Protein AF-A0A1B7K071-F1 (afdb_monomer_lite)

Secondary structure (DSSP, 8-state):
---------PPPPPPHHHHHHHHHHHHHHHHHHHHHHHHHHHHHHTT-TTHHHHHHHHHHHHHHHHHHHHHHHHHTTTPPPPTTS--TTHHHHHHH-GGG-----------

InterPro domains:
  IPR018876 Bacteriophage P22, antirepressor protein, C-terminal [PF10548] (17-96)

Sequence (111 aa):
MPKENKPVIGGAFLIDEELLNLCYVWNDSTVMIRNMLDIEPLLQVAEHKLAGSFYEKPRDAMRKTNALRRTIERATQHIQIKRNEMSAWNILHRIRIPALVITTQPKDGLD

Structure (mmCIF, N/CA/C/O backbone):
data_AF-A0A1B7K071-F1
#
_entry.id   AF-A0A1B7K071-F1
#
loop_
_atom_site.group_PDB
_atom_site.id
_atom_site.type_symbol
_atom_site.label_atom_id
_atom_site.label_alt_id
_atom_site.label_comp_id
_atom_site.label_asym_id
_atom_site.label_entity_id
_atom_site.label_seq_id
_atom_site.pdbx_PDB_ins_code
_atom_site.Cartn_x
_atom_site.Cartn_y
_atom_site.Cartn_z
_atom_site.occupancy
_atom_site.B_iso_or_equiv
_atom_site.auth_seq_id
_atom_site.auth_comp_id
_atom_site.auth_asym_id
_atom_site.auth_atom_id
_atom_site.pdbx_PDB_model_num
ATOM 1 N N . MET A 1 1 ? 24.523 30.230 -38.880 1.00 43.22 1 MET A N 1
ATOM 2 C CA . MET A 1 1 ? 25.089 29.832 -37.571 1.00 43.22 1 MET A CA 1
ATOM 3 C C . MET A 1 1 ? 24.562 28.446 -37.222 1.00 43.22 1 MET A C 1
ATOM 5 O O . MET A 1 1 ? 23.354 28.264 -37.352 1.00 43.22 1 MET A O 1
ATOM 9 N N . PRO A 1 2 ? 25.403 27.470 -36.838 1.00 49.47 2 PRO A N 1
ATOM 10 C CA . PRO A 1 2 ? 24.913 26.185 -36.358 1.00 49.47 2 PRO A CA 1
ATOM 11 C C . PRO A 1 2 ? 24.329 26.363 -34.953 1.00 49.47 2 PRO A C 1
ATOM 13 O O . PRO A 1 2 ? 24.923 27.033 -34.110 1.00 49.47 2 PRO A O 1
ATOM 16 N N . LYS A 1 3 ? 23.135 25.812 -34.722 1.00 52.19 3 LYS A N 1
ATOM 17 C CA . LYS A 1 3 ? 22.493 25.806 -33.405 1.00 52.19 3 LYS A CA 1
ATOM 18 C C . LYS A 1 3 ? 23.269 24.845 -32.507 1.00 52.19 3 LYS A C 1
ATOM 20 O O . LYS A 1 3 ? 23.337 23.654 -32.789 1.00 52.19 3 LYS A O 1
ATOM 25 N N . GLU A 1 4 ? 23.873 25.384 -31.458 1.00 50.72 4 GLU A N 1
ATOM 26 C CA . GLU A 1 4 ? 24.523 24.616 -30.405 1.00 50.72 4 GLU A CA 1
ATOM 27 C C . GLU A 1 4 ? 23.458 23.796 -29.661 1.00 50.72 4 GLU A C 1
ATOM 29 O O . GLU A 1 4 ? 22.633 24.337 -28.920 1.00 50.72 4 GLU A O 1
ATOM 34 N N . ASN A 1 5 ? 23.433 22.483 -29.899 1.00 57.84 5 ASN A N 1
ATOM 35 C CA . ASN A 1 5 ? 22.627 21.555 -29.116 1.00 57.84 5 ASN A CA 1
ATOM 36 C C . ASN A 1 5 ? 23.269 21.424 -27.733 1.00 57.84 5 ASN A C 1
ATOM 38 O O . ASN A 1 5 ? 24.153 20.595 -27.524 1.00 57.84 5 ASN A O 1
ATOM 42 N N . LYS A 1 6 ? 22.821 22.247 -26.781 1.00 52.56 6 LYS A N 1
ATOM 43 C CA . LYS A 1 6 ? 23.104 22.003 -25.366 1.00 52.56 6 LYS A CA 1
ATOM 44 C C . LYS A 1 6 ? 22.578 20.611 -25.000 1.00 52.56 6 LYS A C 1
ATOM 46 O O . LYS A 1 6 ? 21.432 20.309 -25.347 1.00 52.56 6 LYS A O 1
ATOM 51 N N . PRO A 1 7 ? 23.363 19.770 -24.306 1.00 50.84 7 PRO A N 1
ATOM 52 C CA . PRO A 1 7 ? 22.842 18.519 -23.793 1.00 50.84 7 PRO A CA 1
ATOM 53 C C . PRO A 1 7 ? 21.697 18.869 -22.847 1.00 50.84 7 PRO A C 1
ATOM 55 O O . PRO A 1 7 ? 21.869 19.622 -21.886 1.00 50.84 7 PRO A O 1
ATOM 58 N N . VAL A 1 8 ? 20.505 18.367 -23.163 1.00 57.91 8 VAL A N 1
ATOM 59 C CA . VAL A 1 8 ? 19.394 18.355 -22.218 1.00 57.91 8 VAL A CA 1
ATOM 60 C C . VAL A 1 8 ? 19.924 17.597 -21.011 1.00 57.91 8 VAL A C 1
ATOM 62 O O . VAL A 1 8 ? 20.230 16.411 -21.123 1.00 57.91 8 VAL A O 1
ATOM 65 N N . ILE A 1 9 ? 20.117 18.294 -19.891 1.00 51.78 9 ILE A N 1
ATOM 66 C CA . ILE A 1 9 ? 20.449 17.666 -18.615 1.00 51.78 9 ILE A CA 1
ATOM 67 C C . ILE A 1 9 ? 19.224 16.820 -18.274 1.00 51.78 9 ILE A C 1
ATOM 69 O O . ILE A 1 9 ? 18.224 17.326 -17.766 1.00 51.78 9 ILE A O 1
ATOM 73 N N . GLY A 1 10 ? 19.251 15.557 -18.701 1.00 50.59 10 GLY A N 1
ATOM 74 C CA . GLY A 1 10 ? 18.195 14.598 -18.440 1.00 50.59 10 GLY A CA 1
ATOM 75 C C . GLY A 1 10 ? 18.033 14.492 -16.934 1.00 50.59 10 GLY A C 1
ATOM 76 O O . GLY A 1 10 ? 19.013 14.262 -16.226 1.00 50.59 10 GLY A O 1
ATOM 77 N N . GLY A 1 11 ? 16.815 14.717 -16.439 1.00 58.53 11 GLY A N 1
ATOM 78 C CA . GLY A 1 11 ? 16.509 14.464 -15.036 1.00 58.53 11 GLY A CA 1
ATOM 79 C C . GLY A 1 11 ? 16.937 13.042 -14.679 1.00 58.53 11 GLY A C 1
ATOM 80 O O . GLY A 1 11 ? 16.761 12.132 -15.490 1.00 58.53 11 GLY A O 1
ATOM 81 N N . ALA A 1 12 ? 17.541 12.865 -13.504 1.00 69.00 12 ALA A N 1
ATOM 82 C CA . ALA A 1 12 ? 17.982 11.554 -13.049 1.00 69.00 12 ALA A CA 1
ATOM 83 C C . ALA A 1 12 ? 16.800 10.571 -13.100 1.00 69.00 12 ALA A C 1
ATOM 85 O O . ALA A 1 12 ? 15.772 10.782 -12.452 1.00 69.00 12 ALA A O 1
ATOM 86 N N . PHE A 1 13 ? 16.929 9.529 -13.918 1.00 79.06 13 PHE A N 1
ATOM 87 C CA . PHE A 1 13 ? 15.992 8.415 -13.936 1.00 79.06 13 PHE A CA 1
ATOM 88 C C . PHE A 1 13 ? 16.366 7.465 -12.799 1.00 79.06 13 PHE A C 1
ATOM 90 O O . PHE A 1 13 ? 17.550 7.205 -12.590 1.00 79.06 13 PHE A O 1
ATOM 97 N N . LEU A 1 14 ? 15.364 6.966 -12.071 1.00 87.06 14 LEU A N 1
ATOM 98 C CA . LEU A 1 14 ? 15.580 5.929 -11.063 1.00 87.06 14 LEU A CA 1
ATOM 99 C C . LEU A 1 14 ? 16.139 4.675 -11.735 1.00 87.06 14 LEU A C 1
ATOM 101 O O . LEU A 1 14 ? 15.654 4.282 -12.800 1.00 87.06 14 LEU A O 1
ATOM 105 N N . ILE A 1 15 ? 17.123 4.042 -11.104 1.00 91.12 15 ILE A N 1
ATOM 106 C CA . ILE A 1 15 ? 17.645 2.758 -11.576 1.00 91.12 15 ILE A CA 1
ATOM 107 C C . ILE A 1 15 ? 16.682 1.621 -11.217 1.00 91.12 15 ILE A C 1
ATOM 109 O O . ILE A 1 15 ? 15.852 1.737 -10.314 1.00 91.12 15 ILE A O 1
ATOM 113 N N . ASP A 1 16 ? 16.810 0.489 -11.909 1.00 90.69 16 ASP A N 1
ATOM 114 C CA . ASP A 1 16 ? 15.924 -0.667 -11.736 1.00 90.69 16 ASP A CA 1
ATOM 115 C C . ASP A 1 16 ? 15.846 -1.149 -10.274 1.00 90.69 16 ASP A C 1
ATOM 117 O O . ASP A 1 16 ? 14.769 -1.506 -9.803 1.00 90.69 16 ASP A O 1
ATOM 121 N N . GLU A 1 17 ? 16.943 -1.100 -9.515 1.00 91.12 17 GLU A N 1
ATOM 122 C CA . GLU A 1 17 ? 16.945 -1.460 -8.090 1.00 91.12 17 GLU A CA 1
ATOM 123 C C . GLU A 1 17 ? 16.086 -0.512 -7.235 1.00 91.12 17 GLU A C 1
ATOM 125 O O . GLU A 1 17 ? 15.306 -0.955 -6.389 1.00 91.12 17 GLU A O 1
ATOM 130 N N . GLU A 1 18 ? 16.155 0.795 -7.487 1.00 94.19 18 GLU A N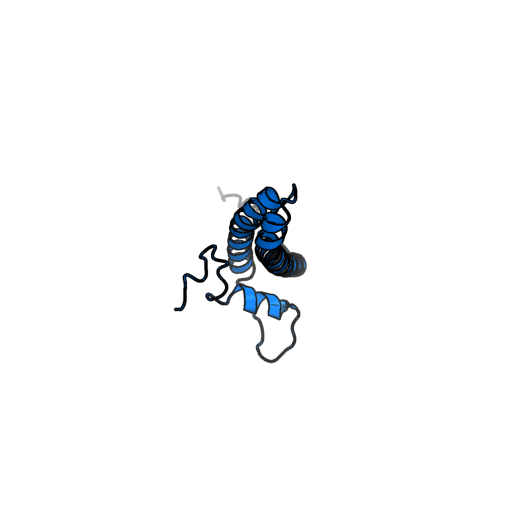 1
ATOM 131 C CA . GLU A 1 18 ? 15.328 1.791 -6.797 1.00 94.19 18 GLU A CA 1
ATOM 132 C C . GLU A 1 18 ? 13.846 1.611 -7.151 1.00 94.19 18 GLU A C 1
ATOM 134 O O . GLU A 1 18 ? 12.972 1.695 -6.285 1.00 94.19 18 GLU A O 1
ATOM 139 N N . LEU A 1 19 ? 13.552 1.294 -8.415 1.00 93.75 19 LEU A N 1
ATOM 140 C CA . LEU A 1 19 ? 12.202 0.969 -8.873 1.00 93.75 19 LEU A CA 1
ATOM 141 C C . LEU A 1 19 ? 11.666 -0.313 -8.220 1.00 93.75 19 LEU A C 1
ATOM 143 O O . LEU A 1 19 ? 10.488 -0.369 -7.853 1.00 93.75 19 LEU A O 1
ATOM 147 N N . LEU A 1 20 ? 12.513 -1.327 -8.037 1.00 93.44 20 LEU A N 1
ATOM 148 C CA . LEU A 1 20 ? 12.151 -2.560 -7.344 1.00 93.44 20 LEU A CA 1
ATOM 149 C C . LEU A 1 20 ? 11.846 -2.291 -5.864 1.00 93.44 20 LEU A C 1
ATOM 151 O O . LEU A 1 20 ? 10.830 -2.763 -5.352 1.00 93.44 20 LEU A O 1
ATOM 155 N N . ASN A 1 21 ? 12.654 -1.462 -5.200 1.00 95.69 21 ASN A N 1
ATOM 156 C CA . ASN A 1 21 ? 12.399 -1.032 -3.825 1.00 95.69 21 ASN A CA 1
ATOM 157 C C . ASN A 1 21 ? 11.062 -0.294 -3.693 1.00 95.69 21 ASN A C 1
ATOM 159 O O . ASN A 1 21 ? 10.296 -0.568 -2.769 1.00 95.69 21 ASN A O 1
ATOM 163 N N . LEU A 1 22 ? 10.711 0.572 -4.649 1.00 95.75 22 LEU A N 1
ATOM 164 C CA . LEU A 1 22 ? 9.389 1.204 -4.672 1.00 95.75 22 LEU A CA 1
ATOM 165 C C . LEU A 1 22 ? 8.252 0.184 -4.818 1.00 95.75 22 LEU A C 1
ATOM 167 O O . LEU A 1 22 ? 7.192 0.368 -4.215 1.00 95.75 22 LEU A O 1
ATOM 171 N N . CYS A 1 23 ? 8.459 -0.903 -5.567 1.00 94.88 23 CYS A N 1
ATOM 172 C CA . CYS A 1 23 ? 7.477 -1.982 -5.648 1.00 94.88 23 CYS A CA 1
ATOM 173 C C . CYS A 1 23 ? 7.263 -2.657 -4.288 1.00 94.88 23 CYS A C 1
ATOM 175 O O . CYS A 1 23 ? 6.113 -2.875 -3.901 1.00 94.88 23 CYS A O 1
ATOM 177 N N . TYR A 1 24 ? 8.342 -2.945 -3.551 1.00 95.69 24 TYR A N 1
ATOM 178 C CA . TYR A 1 24 ? 8.256 -3.492 -2.192 1.00 95.69 24 TYR A CA 1
ATOM 179 C C . TYR A 1 24 ? 7.529 -2.538 -1.244 1.00 95.69 24 TYR A C 1
ATOM 181 O O . TYR A 1 24 ? 6.547 -2.936 -0.620 1.00 95.69 24 TYR A O 1
ATOM 189 N N . VAL A 1 25 ? 7.894 -1.252 -1.242 1.00 96.50 25 VAL A N 1
ATOM 190 C CA . VAL A 1 25 ? 7.219 -0.223 -0.432 1.00 96.50 25 VAL A CA 1
ATOM 191 C C . VAL A 1 25 ? 5.724 -0.149 -0.749 1.00 96.50 25 VAL A C 1
ATOM 193 O O . VAL A 1 25 ? 4.901 -0.028 0.161 1.00 96.50 25 VAL A O 1
ATOM 196 N N . TRP A 1 26 ? 5.340 -0.241 -2.024 1.00 95.56 26 TRP A N 1
ATOM 197 C CA . TRP A 1 26 ? 3.932 -0.267 -2.414 1.00 95.56 26 TRP A CA 1
ATOM 198 C C . TRP A 1 26 ? 3.191 -1.486 -1.842 1.00 95.56 26 TRP A C 1
ATOM 200 O O . TRP A 1 26 ? 2.079 -1.345 -1.318 1.00 95.56 26 TRP A O 1
ATOM 210 N N . ASN A 1 27 ? 3.796 -2.674 -1.916 1.00 93.81 27 ASN A N 1
ATOM 211 C CA . ASN A 1 27 ? 3.203 -3.902 -1.389 1.00 93.81 27 ASN A CA 1
ATOM 212 C C . ASN A 1 27 ? 3.044 -3.833 0.129 1.00 93.81 27 ASN A C 1
ATOM 214 O O . ASN A 1 27 ? 1.957 -4.104 0.637 1.00 93.81 27 ASN A O 1
ATOM 218 N N . ASP A 1 28 ? 4.085 -3.407 0.836 1.00 95.50 28 ASP A N 1
ATOM 219 C CA . ASP A 1 28 ? 4.074 -3.339 2.295 1.00 95.50 28 ASP A CA 1
ATOM 220 C C . ASP A 1 28 ? 3.072 -2.294 2.777 1.00 95.50 28 ASP A C 1
ATOM 222 O O . ASP A 1 28 ? 2.284 -2.560 3.683 1.00 95.50 28 ASP A O 1
ATOM 226 N N . SER A 1 29 ? 2.997 -1.145 2.096 1.00 95.56 29 SER A N 1
ATOM 227 C CA . SER A 1 29 ? 1.964 -0.137 2.356 1.00 95.56 29 SER A CA 1
ATOM 228 C C . SER A 1 29 ? 0.562 -0.720 2.202 1.00 95.56 29 SER A C 1
ATOM 230 O O . SER A 1 29 ? -0.294 -0.500 3.053 1.00 95.56 29 SER A O 1
ATOM 232 N N . THR A 1 30 ? 0.326 -1.500 1.143 1.00 93.69 30 THR A N 1
ATOM 233 C CA . THR A 1 30 ? -0.970 -2.147 0.894 1.00 93.69 30 THR A CA 1
ATOM 234 C C . THR A 1 30 ? -1.341 -3.125 2.011 1.00 93.69 30 THR A C 1
ATOM 236 O O . THR A 1 30 ? -2.500 -3.169 2.424 1.00 93.69 30 THR A O 1
ATOM 239 N N . VAL A 1 31 ? -0.376 -3.897 2.516 1.00 94.25 31 VAL A N 1
ATOM 240 C CA . VAL A 1 31 ? -0.586 -4.822 3.641 1.00 94.25 31 VAL A CA 1
ATOM 241 C C . VAL A 1 31 ? -0.863 -4.057 4.934 1.00 94.25 31 VAL A C 1
ATOM 243 O O . VAL A 1 31 ? -1.854 -4.340 5.601 1.00 94.25 31 VAL A O 1
ATOM 246 N N . MET A 1 32 ? -0.048 -3.051 5.262 1.00 96.62 32 MET A N 1
ATOM 247 C CA . MET A 1 32 ? -0.230 -2.240 6.471 1.00 96.62 32 MET A CA 1
ATOM 248 C C . MET A 1 32 ? -1.588 -1.539 6.486 1.00 96.62 32 MET A C 1
ATOM 250 O O . MET A 1 32 ? -2.278 -1.573 7.497 1.00 96.62 32 MET A O 1
ATOM 254 N N . ILE A 1 33 ? -2.001 -0.960 5.357 1.00 96.50 33 ILE A N 1
ATOM 255 C CA . ILE A 1 33 ? -3.320 -0.338 5.202 1.00 96.50 33 ILE A CA 1
ATOM 256 C C . ILE A 1 33 ? -4.435 -1.324 5.547 1.00 96.50 33 ILE A C 1
ATOM 258 O O . ILE A 1 33 ? -5.332 -0.972 6.307 1.00 96.50 33 ILE A O 1
ATOM 262 N N . ARG A 1 34 ? -4.386 -2.547 5.002 1.00 94.25 34 ARG A N 1
ATOM 263 C CA . ARG A 1 34 ? -5.407 -3.571 5.267 1.00 94.25 34 ARG A CA 1
ATOM 264 C C . ARG A 1 34 ? -5.436 -3.948 6.740 1.00 94.25 34 ARG A C 1
ATOM 266 O O . ARG A 1 34 ? -6.489 -3.861 7.348 1.00 94.25 34 ARG A O 1
ATOM 273 N N . ASN A 1 35 ? -4.273 -4.214 7.332 1.00 96.31 35 ASN A N 1
ATOM 274 C CA . ASN A 1 35 ? -4.174 -4.519 8.758 1.00 96.31 35 ASN A CA 1
ATOM 275 C C . ASN A 1 35 ? -4.747 -3.388 9.631 1.00 96.31 35 ASN A C 1
ATOM 277 O O . ASN A 1 35 ? -5.399 -3.655 10.635 1.00 96.31 35 ASN A O 1
ATOM 281 N N . MET A 1 36 ? -4.516 -2.124 9.254 1.00 96.56 36 MET A N 1
ATOM 282 C CA . MET A 1 36 ? -5.073 -0.970 9.966 1.00 96.56 36 MET A CA 1
ATOM 283 C C . MET A 1 36 ? -6.597 -0.881 9.835 1.00 96.56 36 MET A C 1
ATOM 285 O O . MET A 1 36 ? -7.258 -0.549 10.813 1.00 96.56 36 MET A O 1
ATOM 289 N N . LEU A 1 37 ? -7.151 -1.175 8.655 1.00 95.25 37 LEU A N 1
ATOM 290 C CA . LEU A 1 37 ? -8.601 -1.211 8.445 1.00 95.25 37 LEU A CA 1
ATOM 291 C C . LEU A 1 37 ? -9.256 -2.381 9.187 1.00 95.25 37 LEU A C 1
ATOM 293 O O . LEU A 1 37 ? -10.338 -2.211 9.732 1.00 95.25 37 LEU A O 1
ATOM 297 N N . ASP A 1 38 ? -8.593 -3.535 9.244 1.00 96.44 38 ASP A N 1
ATOM 298 C CA . ASP A 1 38 ? -9.116 -4.734 9.903 1.00 96.44 38 ASP A CA 1
ATOM 299 C C . ASP A 1 38 ? -9.129 -4.593 11.437 1.00 96.44 38 ASP A C 1
ATOM 301 O O . ASP A 1 38 ? -10.036 -5.094 12.100 1.00 96.44 38 ASP A O 1
ATOM 305 N N . ILE A 1 39 ? -8.143 -3.896 12.021 1.00 97.25 39 ILE A N 1
ATOM 306 C CA . ILE A 1 39 ? -8.060 -3.696 13.479 1.00 97.25 39 ILE A CA 1
ATOM 307 C C . ILE A 1 39 ? -8.931 -2.535 13.979 1.00 97.25 39 ILE A C 1
ATOM 309 O O . ILE A 1 39 ? -9.315 -2.519 15.148 1.00 97.25 39 ILE A O 1
ATOM 313 N N . GLU A 1 40 ? -9.246 -1.555 13.129 1.00 97.62 40 GLU A N 1
ATOM 314 C CA . GLU A 1 40 ? -9.976 -0.345 13.528 1.00 97.62 40 GLU A CA 1
ATOM 315 C C . GLU A 1 40 ? -11.325 -0.626 14.219 1.00 97.62 40 GLU A C 1
ATOM 317 O O . GLU A 1 40 ? -11.522 -0.085 15.310 1.00 97.62 40 GLU A O 1
ATOM 322 N N . PRO A 1 41 ? -12.197 -1.526 13.720 1.00 97.31 41 PRO A N 1
ATOM 323 C CA . PRO A 1 41 ? -13.455 -1.847 14.394 1.00 97.31 41 PRO A CA 1
ATOM 324 C C . PRO A 1 41 ? -13.259 -2.405 15.809 1.00 97.31 41 PRO A C 1
ATOM 326 O O . PRO A 1 41 ? -14.033 -2.102 16.715 1.00 97.31 41 PRO A O 1
ATOM 329 N N . LEU A 1 42 ? -12.198 -3.188 16.030 1.00 97.94 42 LEU A N 1
ATOM 330 C CA . LEU A 1 42 ? -11.873 -3.731 17.351 1.00 97.94 42 LEU A CA 1
ATOM 331 C C . LEU A 1 42 ? -11.393 -2.631 18.304 1.00 97.94 42 LEU A C 1
ATOM 333 O O . LEU A 1 42 ? -11.766 -2.623 19.477 1.00 97.94 42 LEU A O 1
ATOM 337 N N . LEU A 1 43 ? -10.611 -1.671 17.801 1.00 98.25 43 LEU A N 1
ATOM 338 C CA . LEU A 1 43 ? -10.208 -0.493 18.573 1.00 98.25 43 LEU A CA 1
ATOM 339 C C . LEU A 1 43 ? -11.410 0.383 18.934 1.00 98.25 43 LEU A C 1
ATOM 341 O O . LEU A 1 43 ? -11.443 0.925 20.037 1.00 98.25 43 LEU A O 1
ATOM 345 N N . GLN A 1 44 ? -12.385 0.500 18.031 1.00 98.06 44 GLN A N 1
ATOM 346 C CA . GLN A 1 44 ? -13.615 1.253 18.260 1.00 98.06 44 GLN A CA 1
ATOM 347 C C . GLN A 1 44 ? -14.466 0.618 19.369 1.00 98.06 44 GLN A C 1
ATOM 349 O O . GLN A 1 44 ? -14.907 1.328 20.268 1.00 98.06 44 GLN A O 1
ATOM 354 N N . VAL A 1 45 ? -14.642 -0.711 19.355 1.00 98.12 45 VAL A N 1
ATOM 355 C CA . VAL A 1 45 ? -15.348 -1.452 20.423 1.00 98.12 45 VAL A CA 1
ATOM 356 C C . VAL A 1 45 ? -14.647 -1.304 21.776 1.00 98.12 45 VAL A C 1
ATOM 358 O O . VAL A 1 45 ? -15.306 -1.224 22.806 1.00 98.12 45 VAL A O 1
ATOM 361 N N . ALA A 1 46 ? -13.315 -1.242 21.781 1.00 98.25 46 ALA A N 1
ATOM 362 C CA . ALA A 1 46 ? -12.524 -1.049 22.994 1.00 98.25 46 ALA A CA 1
ATOM 363 C C . ALA A 1 46 ? -12.441 0.419 23.463 1.00 98.25 46 ALA A C 1
ATOM 365 O O . ALA A 1 46 ? -11.679 0.703 24.388 1.00 98.25 46 ALA A O 1
ATOM 366 N N . GLU A 1 47 ? -13.135 1.352 22.797 1.00 97.81 47 GLU A N 1
ATOM 367 C CA . GLU A 1 47 ? -13.035 2.805 23.023 1.00 97.81 47 GLU A CA 1
ATOM 368 C C . GLU A 1 47 ? -11.577 3.303 23.047 1.00 97.81 47 GLU A C 1
ATOM 370 O O . GLU A 1 47 ? -11.191 4.237 23.757 1.00 97.81 47 GLU A O 1
ATOM 375 N N . HIS A 1 48 ? -10.715 2.649 22.267 1.00 98.44 48 HIS A N 1
ATOM 376 C CA . HIS A 1 48 ? -9.291 2.905 22.314 1.00 98.44 48 HIS A CA 1
ATOM 377 C C . HIS A 1 48 ? -8.979 4.259 21.669 1.00 98.44 48 HIS A C 1
ATOM 379 O O . HIS A 1 48 ? -9.389 4.542 20.544 1.00 98.44 48 H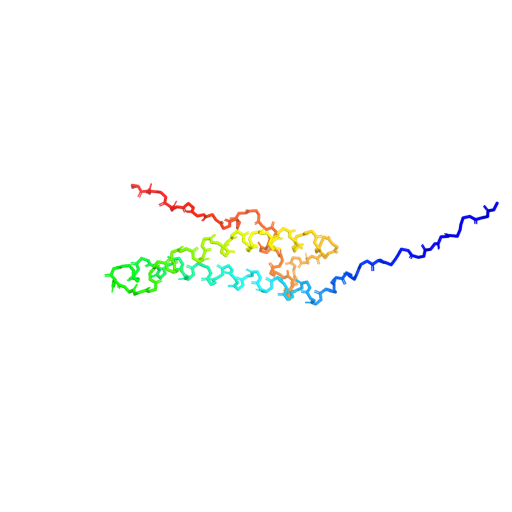IS A O 1
ATOM 385 N N . LYS A 1 49 ? -8.137 5.071 22.321 1.00 98.00 49 LYS A N 1
ATOM 386 C CA . LYS A 1 49 ? -7.777 6.435 21.871 1.00 98.00 49 LYS A CA 1
ATOM 387 C C . LYS A 1 49 ? -7.226 6.542 20.440 1.00 98.00 49 LYS A C 1
ATOM 389 O O . LYS A 1 49 ? -7.162 7.633 19.886 1.00 98.00 49 LYS A O 1
ATOM 394 N N . LEU A 1 50 ? -6.763 5.431 19.860 1.00 97.75 50 LEU A N 1
ATOM 395 C CA . LEU A 1 50 ? -6.233 5.386 18.492 1.00 97.75 50 LEU A CA 1
ATOM 396 C C . LEU A 1 50 ? -7.274 5.014 17.427 1.00 97.75 50 LEU A C 1
ATOM 398 O O . LEU A 1 50 ? -6.924 5.088 16.252 1.00 97.75 50 LEU A O 1
ATOM 402 N N . ALA A 1 51 ? -8.510 4.649 17.792 1.00 97.62 51 ALA A N 1
ATOM 403 C CA . ALA A 1 51 ? -9.536 4.202 16.843 1.00 97.62 51 ALA A CA 1
ATOM 404 C C . ALA A 1 51 ? -9.727 5.206 15.692 1.00 97.62 51 ALA A C 1
ATOM 406 O O . ALA A 1 51 ? -9.521 4.857 14.533 1.00 97.62 51 ALA A O 1
ATOM 407 N N . GLY A 1 52 ? -9.926 6.494 16.003 1.00 96.81 52 GLY A N 1
ATOM 408 C CA . GLY A 1 52 ? -10.051 7.543 14.978 1.00 96.81 52 GLY A CA 1
ATOM 409 C C . GLY A 1 52 ? -8.829 7.662 14.055 1.00 96.81 52 GLY A C 1
ATOM 410 O O . GLY A 1 52 ? -8.962 7.808 12.843 1.00 96.81 52 GLY A O 1
ATOM 411 N N . SER A 1 53 ? -7.614 7.501 14.589 1.00 97.38 53 SER A N 1
ATOM 412 C CA . SER A 1 53 ? -6.395 7.504 13.768 1.00 97.38 53 SER A CA 1
ATOM 413 C C . SER A 1 53 ? -6.330 6.291 12.835 1.00 97.38 53 SER A C 1
ATOM 415 O O . SER A 1 53 ? -5.879 6.418 11.696 1.00 97.38 53 SER A O 1
ATOM 417 N N . PHE A 1 54 ? -6.746 5.115 13.306 1.00 97.19 54 PHE A N 1
ATOM 418 C CA . PHE A 1 54 ? -6.809 3.897 12.496 1.00 97.19 54 PHE A CA 1
ATOM 419 C C . PHE A 1 54 ? -7.993 3.905 11.521 1.00 97.19 54 PHE A C 1
ATOM 421 O O . PHE A 1 54 ? -7.954 3.193 10.525 1.00 97.19 54 PHE A O 1
ATOM 428 N N . TYR A 1 55 ? -8.975 4.785 11.713 1.00 95.00 55 TYR A N 1
ATOM 429 C CA . TYR A 1 55 ? -10.005 5.065 10.721 1.00 95.00 55 TYR A CA 1
ATOM 430 C C . TYR A 1 55 ? -9.465 5.979 9.606 1.00 95.00 55 TYR A C 1
ATOM 432 O O . TYR A 1 55 ? -9.518 5.650 8.419 1.00 95.00 55 TYR A O 1
ATOM 440 N N . GLU A 1 56 ? -8.883 7.125 9.946 1.00 96.06 56 GLU A N 1
ATOM 441 C CA . GLU A 1 56 ? -8.524 8.139 8.946 1.00 96.06 56 GLU A CA 1
ATOM 442 C C . GLU A 1 56 ? -7.246 7.811 8.163 1.00 96.06 56 GLU A C 1
ATOM 444 O O . GLU A 1 56 ? -7.216 7.899 6.930 1.00 96.06 56 GLU A O 1
ATOM 449 N N . LYS A 1 57 ? -6.173 7.417 8.863 1.00 96.31 57 LYS A N 1
ATOM 450 C CA . LYS A 1 57 ? -4.841 7.253 8.260 1.00 96.31 57 LYS A CA 1
ATOM 451 C C . LYS A 1 57 ? -4.780 6.224 7.133 1.00 96.31 57 LYS A C 1
ATOM 453 O O . LYS A 1 57 ? -4.192 6.565 6.105 1.00 96.31 57 LYS A O 1
ATOM 458 N N . PRO A 1 58 ? -5.348 5.006 7.242 1.00 96.00 58 PRO A N 1
ATOM 459 C CA . PRO A 1 58 ? -5.277 4.062 6.132 1.00 96.00 58 PRO A CA 1
ATOM 460 C C . PRO A 1 58 ? -6.029 4.566 4.899 1.00 96.00 58 PRO A C 1
ATOM 462 O O . PRO A 1 58 ? -5.554 4.360 3.789 1.00 96.00 58 PRO A O 1
ATOM 465 N N . ARG A 1 59 ? -7.139 5.299 5.059 1.00 93.50 59 ARG A N 1
ATOM 466 C CA . ARG A 1 59 ? -7.901 5.866 3.930 1.00 93.50 59 ARG A CA 1
ATOM 467 C C . ARG A 1 59 ? -7.101 6.932 3.173 1.00 93.50 59 ARG A C 1
ATOM 469 O O . ARG A 1 59 ? -7.149 6.976 1.943 1.00 93.50 59 ARG A O 1
ATOM 476 N N . ASP A 1 60 ? -6.338 7.767 3.879 1.00 95.12 60 ASP A N 1
ATOM 477 C CA . ASP A 1 60 ? -5.397 8.710 3.256 1.00 95.12 60 ASP A CA 1
ATOM 478 C C . ASP A 1 60 ? -4.199 7.984 2.618 1.00 95.12 60 ASP A C 1
ATOM 480 O O . ASP A 1 60 ? -3.869 8.213 1.449 1.00 95.12 60 ASP A O 1
ATOM 484 N N . ALA A 1 61 ? -3.592 7.041 3.346 1.00 95.06 61 ALA A N 1
ATOM 485 C CA . ALA A 1 61 ? -2.476 6.238 2.854 1.00 95.06 61 ALA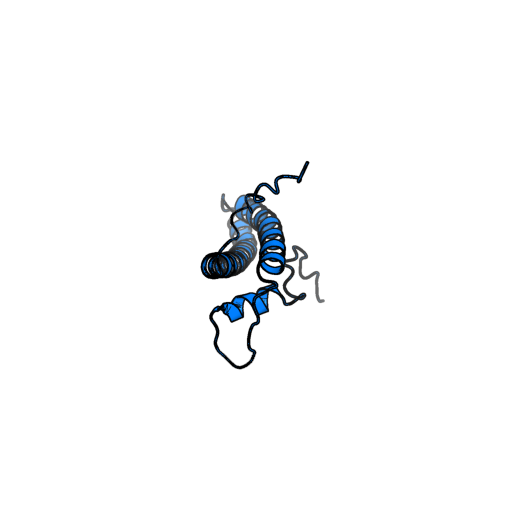 A CA 1
ATOM 486 C C . ALA A 1 61 ? -2.847 5.476 1.572 1.00 95.06 61 ALA A C 1
ATOM 488 O O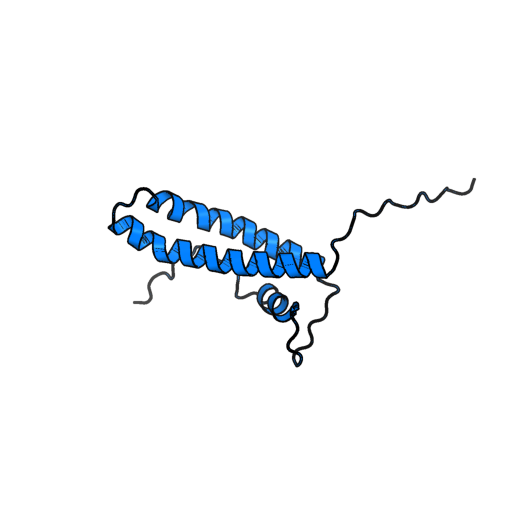 . ALA A 1 61 ? -2.072 5.482 0.622 1.00 95.06 61 ALA A O 1
ATOM 489 N N . MET A 1 62 ? -4.065 4.935 1.473 1.00 93.12 62 MET A N 1
ATOM 490 C CA . MET A 1 62 ? -4.587 4.295 0.261 1.00 93.12 62 MET A CA 1
ATOM 491 C C . MET A 1 62 ? -4.504 5.188 -0.971 1.00 93.12 62 MET A C 1
ATOM 493 O O . MET A 1 62 ? -4.091 4.730 -2.037 1.00 93.12 62 MET A O 1
ATOM 497 N N . ARG A 1 63 ? -4.871 6.470 -0.855 1.00 91.94 63 ARG A N 1
ATOM 498 C CA . ARG A 1 63 ? -4.816 7.410 -1.987 1.00 91.94 63 ARG A CA 1
ATOM 499 C C . ARG A 1 63 ? -3.377 7.599 -2.460 1.00 91.94 63 ARG A C 1
ATOM 501 O O . ARG A 1 63 ? -3.118 7.561 -3.665 1.00 91.94 63 ARG A O 1
ATOM 508 N N . LYS A 1 64 ? -2.443 7.740 -1.516 1.00 95.00 64 LYS A N 1
ATOM 509 C CA . LYS A 1 64 ? -1.003 7.887 -1.780 1.00 95.00 64 LYS A CA 1
ATOM 510 C C . LYS A 1 64 ? -0.408 6.609 -2.376 1.00 95.00 64 LYS A C 1
ATOM 512 O O . LYS A 1 64 ? 0.293 6.682 -3.380 1.00 95.00 64 LYS A O 1
A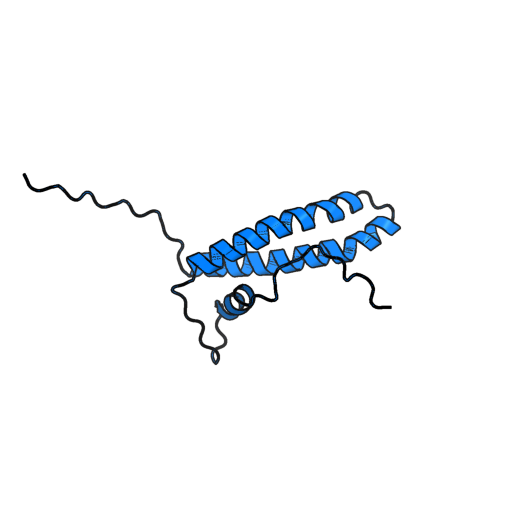TOM 517 N N . THR A 1 65 ? -0.764 5.439 -1.852 1.00 95.06 65 THR A N 1
ATOM 518 C CA . THR A 1 65 ? -0.352 4.128 -2.377 1.00 95.06 65 THR A CA 1
ATOM 519 C C . THR A 1 65 ? -0.895 3.886 -3.788 1.00 95.06 65 THR A C 1
ATOM 521 O O . THR A 1 65 ? -0.166 3.407 -4.654 1.00 95.06 65 THR A O 1
ATOM 524 N N . ASN A 1 66 ? -2.133 4.293 -4.082 1.00 91.44 66 ASN A N 1
ATOM 525 C CA . ASN A 1 66 ? -2.691 4.232 -5.437 1.00 91.44 66 ASN A CA 1
ATOM 526 C C . ASN A 1 66 ? -1.989 5.205 -6.405 1.00 91.44 66 ASN A C 1
ATOM 528 O O . ASN A 1 66 ? -1.837 4.895 -7.586 1.00 91.44 66 ASN A O 1
ATOM 532 N N . ALA A 1 67 ? -1.540 6.373 -5.936 1.00 92.94 67 ALA A N 1
ATOM 533 C CA . ALA A 1 67 ? -0.713 7.272 -6.741 1.00 92.94 67 ALA A CA 1
ATOM 534 C C . ALA A 1 67 ? 0.680 6.681 -7.008 1.00 92.94 67 ALA A C 1
ATOM 536 O O . ALA A 1 67 ? 1.139 6.698 -8.150 1.00 92.94 67 ALA A O 1
ATOM 537 N N . LEU A 1 68 ? 1.309 6.088 -5.988 1.00 94.00 68 LEU A N 1
ATOM 538 C CA . LEU A 1 68 ? 2.586 5.386 -6.116 1.00 94.00 68 LEU A CA 1
ATOM 539 C C . LEU A 1 68 ? 2.497 4.237 -7.127 1.00 94.00 68 LEU A C 1
ATOM 541 O O . LEU A 1 68 ? 3.382 4.109 -7.968 1.00 94.00 68 LEU A O 1
ATOM 545 N N . ARG A 1 69 ? 1.395 3.473 -7.121 1.00 93.56 69 ARG A N 1
ATOM 546 C CA . ARG A 1 69 ? 1.113 2.423 -8.113 1.00 93.56 69 ARG A CA 1
ATOM 547 C C . ARG A 1 69 ? 1.272 2.935 -9.546 1.00 93.56 69 ARG A C 1
ATOM 549 O O . ARG A 1 69 ? 2.038 2.369 -10.315 1.00 93.56 69 ARG A O 1
ATOM 556 N N . ARG A 1 70 ? 0.593 4.039 -9.881 1.00 91.62 70 ARG A N 1
ATOM 557 C CA . ARG A 1 70 ? 0.637 4.646 -11.225 1.00 91.62 70 ARG A CA 1
ATOM 558 C C . ARG A 1 70 ? 2.038 5.139 -11.586 1.00 91.62 70 ARG A C 1
ATOM 560 O O . ARG A 1 70 ? 2.462 5.018 -12.734 1.00 91.62 70 ARG A O 1
ATOM 567 N N . THR A 1 71 ? 2.768 5.683 -10.612 1.00 92.75 71 THR A N 1
ATOM 568 C CA . THR A 1 71 ? 4.166 6.090 -10.802 1.00 92.75 71 THR A CA 1
ATOM 569 C C . THR A 1 71 ? 5.051 4.892 -11.129 1.00 92.75 71 THR A C 1
ATOM 571 O O . THR A 1 71 ? 5.799 4.960 -12.101 1.00 92.75 71 THR A O 1
ATOM 574 N N . ILE A 1 72 ? 4.926 3.792 -10.382 1.00 93.56 72 ILE A N 1
ATOM 575 C CA . ILE A 1 72 ? 5.674 2.553 -10.627 1.00 93.56 72 ILE A CA 1
ATOM 576 C C . ILE A 1 72 ? 5.303 1.962 -11.990 1.00 93.56 72 ILE A C 1
ATOM 578 O O . ILE A 1 72 ? 6.191 1.617 -12.763 1.00 93.56 72 ILE A O 1
ATOM 582 N N . GLU A 1 73 ? 4.013 1.886 -12.330 1.00 91.25 73 GLU A N 1
ATOM 583 C CA . GLU A 1 73 ? 3.543 1.365 -13.621 1.00 91.25 73 GLU A CA 1
ATOM 584 C C . GLU A 1 73 ? 4.171 2.118 -14.800 1.00 91.25 73 GLU A C 1
ATOM 586 O O . GLU A 1 73 ? 4.679 1.486 -15.724 1.00 91.25 73 GLU A O 1
ATOM 591 N N . ARG A 1 74 ? 4.198 3.457 -14.742 1.00 91.50 74 ARG A N 1
ATOM 592 C CA . ARG A 1 74 ? 4.831 4.303 -15.763 1.00 91.50 74 ARG A CA 1
ATOM 593 C C . ARG A 1 74 ? 6.350 4.143 -15.789 1.00 91.50 74 ARG A C 1
ATOM 595 O O . ARG A 1 74 ? 6.928 4.038 -16.863 1.00 91.50 74 ARG A O 1
ATOM 602 N N . ALA A 1 75 ? 6.994 4.146 -14.625 1.00 91.56 75 ALA A N 1
ATOM 603 C CA . ALA A 1 75 ? 8.451 4.122 -14.526 1.00 91.56 75 ALA A CA 1
ATOM 604 C C . ALA A 1 75 ? 9.064 2.760 -14.878 1.00 91.56 75 ALA A C 1
ATOM 606 O O . ALA A 1 75 ? 10.242 2.698 -15.183 1.00 91.56 75 ALA A O 1
ATOM 607 N N . THR A 1 76 ? 8.276 1.683 -14.853 1.00 91.75 76 THR A N 1
ATOM 608 C CA . THR A 1 76 ? 8.743 0.314 -15.124 1.00 91.75 76 THR A CA 1
ATOM 609 C C . THR A 1 76 ? 8.316 -0.210 -16.495 1.00 91.75 76 THR A C 1
ATOM 611 O O . THR A 1 76 ? 8.440 -1.407 -16.746 1.00 91.75 76 THR A O 1
ATOM 614 N N . GLN A 1 77 ? 7.776 0.628 -17.391 1.00 89.88 77 GLN A N 1
ATOM 615 C CA . GLN A 1 77 ? 7.271 0.186 -18.704 1.00 89.88 77 GLN A CA 1
ATOM 616 C C . GLN A 1 77 ? 8.311 -0.592 -19.528 1.00 89.88 77 GLN A C 1
ATOM 618 O O . GLN A 1 77 ? 7.941 -1.483 -20.289 1.00 89.88 77 GLN A O 1
ATOM 623 N N . HIS A 1 78 ? 9.599 -0.294 -19.345 1.00 87.38 78 HIS A N 1
ATOM 624 C CA . HIS A 1 78 ? 10.715 -0.989 -19.991 1.00 87.38 78 HIS A CA 1
ATOM 625 C C . HIS A 1 78 ? 11.003 -2.382 -19.410 1.00 87.38 78 HIS A C 1
ATOM 627 O O . HIS A 1 78 ? 11.632 -3.200 -20.078 1.00 87.38 78 HIS A O 1
ATOM 633 N N . ILE A 1 79 ? 10.532 -2.679 -18.197 1.00 87.19 79 ILE A N 1
ATOM 634 C CA . ILE A 1 79 ? 10.811 -3.929 -17.485 1.00 87.19 79 ILE A CA 1
ATOM 635 C C . ILE A 1 79 ? 9.836 -5.026 -17.926 1.00 87.19 79 ILE A C 1
ATOM 637 O O . ILE A 1 79 ? 8.616 -4.947 -17.712 1.00 87.19 79 ILE A O 1
ATOM 641 N N . GLN A 1 80 ? 10.404 -6.084 -18.507 1.00 82.62 80 GLN A N 1
ATOM 642 C CA . GLN A 1 80 ? 9.708 -7.305 -18.909 1.00 82.62 80 GLN A CA 1
ATOM 643 C C . GLN A 1 80 ? 9.798 -8.351 -17.796 1.00 82.62 80 GLN A C 1
ATOM 645 O O . GLN A 1 80 ? 10.890 -8.720 -17.371 1.00 82.62 80 GLN A O 1
ATOM 650 N N . ILE A 1 81 ? 8.652 -8.862 -17.344 1.00 77.81 81 ILE A N 1
ATOM 651 C CA . ILE A 1 81 ? 8.606 -9.918 -16.329 1.00 77.81 81 ILE A CA 1
ATOM 652 C C . ILE A 1 81 ? 8.326 -11.246 -17.033 1.00 77.81 81 ILE A C 1
ATOM 654 O O . ILE A 1 81 ? 7.292 -11.414 -17.685 1.00 77.81 81 ILE A O 1
ATOM 658 N N . LYS A 1 82 ? 9.261 -12.190 -16.933 1.00 72.94 82 LYS A N 1
ATOM 659 C CA . LYS A 1 82 ? 9.113 -13.515 -17.537 1.00 72.94 82 LYS A CA 1
ATOM 660 C C . LYS A 1 82 ? 8.259 -14.406 -16.632 1.00 72.94 82 LYS A C 1
ATOM 662 O O . LYS A 1 82 ? 8.626 -14.659 -15.492 1.00 72.94 82 LYS A O 1
ATOM 667 N N . ARG A 1 83 ? 7.152 -14.936 -17.167 1.00 59.94 83 ARG A N 1
ATOM 668 C CA . ARG A 1 83 ? 6.157 -15.740 -16.421 1.00 59.94 83 ARG A CA 1
ATOM 669 C C . ARG A 1 83 ? 6.701 -17.009 -15.747 1.00 59.94 83 ARG A C 1
ATOM 671 O O . ARG A 1 83 ? 6.090 -17.472 -14.793 1.00 59.94 83 ARG A O 1
ATOM 678 N N . ASN A 1 84 ? 7.808 -17.567 -16.237 1.00 66.69 84 ASN A N 1
ATOM 679 C CA . ASN A 1 84 ? 8.305 -18.887 -15.822 1.00 66.69 84 ASN A CA 1
ATOM 680 C C . ASN A 1 84 ? 9.565 -18.807 -14.944 1.00 66.69 84 ASN A C 1
ATOM 682 O O . ASN A 1 84 ? 10.160 -19.834 -14.633 1.00 66.69 84 ASN A O 1
ATOM 686 N N . GLU A 1 85 ? 9.989 -17.601 -14.564 1.00 61.50 85 GLU A N 1
ATOM 687 C CA . GLU A 1 85 ? 11.162 -17.376 -13.723 1.00 61.50 85 GLU A CA 1
ATOM 688 C C . GLU A 1 85 ? 10.712 -16.721 -12.413 1.00 61.50 85 GLU A C 1
ATOM 690 O O . GLU A 1 85 ? 9.912 -15.782 -12.406 1.00 61.50 85 GLU A O 1
ATOM 695 N N . MET A 1 86 ? 11.226 -17.204 -11.281 1.00 65.81 86 MET A N 1
ATOM 696 C CA . MET A 1 86 ? 10.962 -16.587 -9.982 1.00 65.81 86 MET A CA 1
ATOM 697 C C . MET A 1 86 ? 11.821 -15.325 -9.841 1.00 65.81 86 MET A C 1
ATOM 699 O O . MET A 1 86 ? 12.854 -15.317 -9.182 1.00 65.81 86 MET A O 1
ATOM 703 N N . SER A 1 87 ? 11.413 -14.267 -10.539 1.00 79.25 87 SER A N 1
ATOM 704 C CA . SER A 1 87 ? 12.072 -12.966 -10.498 1.00 79.25 87 SER A CA 1
ATOM 705 C C . SER A 1 87 ? 11.618 -12.171 -9.277 1.00 79.25 87 SER A C 1
ATOM 707 O O . SER A 1 87 ? 10.435 -12.183 -8.922 1.00 79.25 87 SER A O 1
ATOM 709 N N . ALA A 1 88 ? 12.533 -11.394 -8.691 1.00 81.06 88 ALA A N 1
ATOM 710 C CA . ALA A 1 88 ? 12.195 -10.371 -7.701 1.00 81.06 88 ALA A CA 1
ATOM 711 C C . ALA A 1 88 ? 11.104 -9.407 -8.221 1.00 81.06 88 ALA A C 1
ATOM 713 O O . ALA A 1 88 ? 10.274 -8.921 -7.458 1.00 81.06 88 ALA A O 1
ATOM 714 N N . TRP A 1 89 ? 11.016 -9.224 -9.545 1.00 87.44 89 TRP A N 1
ATOM 715 C CA . TRP A 1 89 ? 10.001 -8.409 -10.214 1.00 87.44 89 TRP A CA 1
ATOM 716 C C . TRP A 1 89 ? 8.590 -9.010 -10.242 1.00 87.44 89 TRP A C 1
ATOM 718 O O . TRP A 1 89 ? 7.665 -8.351 -10.711 1.00 87.44 89 TRP A O 1
ATOM 728 N N . ASN A 1 90 ? 8.354 -10.209 -9.699 1.00 86.44 90 ASN A N 1
ATOM 729 C CA . ASN A 1 90 ? 6.999 -10.768 -9.590 1.00 86.44 90 ASN A CA 1
ATOM 730 C C . ASN A 1 90 ? 6.041 -9.872 -8.783 1.00 86.44 90 ASN A C 1
ATOM 732 O O . ASN A 1 90 ? 4.829 -9.884 -9.003 1.00 86.44 90 ASN A O 1
ATOM 736 N N . ILE A 1 91 ? 6.565 -9.026 -7.899 1.00 88.62 91 ILE A N 1
ATOM 737 C CA . ILE A 1 91 ? 5.785 -7.990 -7.217 1.00 88.62 91 ILE A CA 1
ATOM 738 C C . ILE A 1 91 ? 5.160 -6.971 -8.185 1.00 88.62 91 ILE A C 1
ATOM 740 O O . ILE A 1 91 ? 4.016 -6.552 -7.997 1.00 88.62 91 ILE A O 1
ATOM 744 N N . LEU A 1 92 ? 5.853 -6.638 -9.277 1.00 87.88 92 LEU A N 1
ATOM 745 C CA . LEU A 1 92 ? 5.369 -5.721 -10.304 1.00 87.88 92 LEU A CA 1
ATOM 746 C C . LEU A 1 92 ? 4.204 -6.328 -11.101 1.00 87.88 92 LEU A C 1
ATOM 748 O O . LEU A 1 92 ? 3.314 -5.597 -11.536 1.00 87.88 92 LEU A O 1
ATOM 752 N N . HIS A 1 93 ? 4.131 -7.660 -11.227 1.00 85.62 93 HIS A N 1
ATOM 753 C CA . HIS A 1 93 ? 2.934 -8.311 -11.767 1.00 85.62 93 HIS A CA 1
ATOM 754 C C . HIS A 1 93 ? 1.700 -8.005 -10.914 1.00 85.62 93 HIS A C 1
ATOM 756 O O . HIS A 1 93 ? 0.659 -7.672 -11.472 1.00 85.62 93 HIS A O 1
ATOM 762 N N . ARG A 1 94 ? 1.811 -8.049 -9.578 1.00 81.94 94 ARG A N 1
ATOM 763 C CA . ARG A 1 94 ? 0.695 -7.716 -8.670 1.00 81.94 94 ARG A CA 1
ATOM 764 C C . ARG A 1 94 ? 0.269 -6.258 -8.836 1.00 81.94 94 ARG A C 1
ATOM 766 O O . ARG A 1 94 ? -0.921 -5.974 -8.904 1.00 81.94 94 ARG A O 1
ATOM 773 N N . ILE A 1 95 ? 1.240 -5.355 -8.976 1.00 85.25 95 ILE A N 1
ATOM 774 C CA . ILE A 1 95 ? 1.001 -3.930 -9.237 1.00 85.25 95 ILE A CA 1
ATOM 775 C C . ILE A 1 95 ? 0.228 -3.724 -10.538 1.00 85.25 95 ILE A C 1
ATOM 777 O O . ILE A 1 95 ? -0.671 -2.903 -10.562 1.00 85.25 95 ILE A O 1
ATOM 781 N N . ARG A 1 96 ? 0.519 -4.473 -11.605 1.00 83.06 96 ARG A N 1
ATOM 782 C CA . ARG A 1 96 ? -0.120 -4.285 -12.921 1.00 83.06 96 ARG A CA 1
ATOM 783 C C . ARG A 1 96 ? -1.499 -4.941 -13.062 1.00 83.06 96 ARG A C 1
ATOM 785 O O . ARG A 1 96 ? -2.182 -4.683 -14.049 1.00 83.06 96 ARG A O 1
ATOM 792 N N . ILE A 1 97 ? -1.944 -5.766 -12.109 1.00 78.50 97 ILE A N 1
ATOM 793 C CA . ILE A 1 97 ? -3.266 -6.413 -12.175 1.00 78.50 97 ILE A CA 1
ATOM 794 C C . ILE A 1 97 ? -4.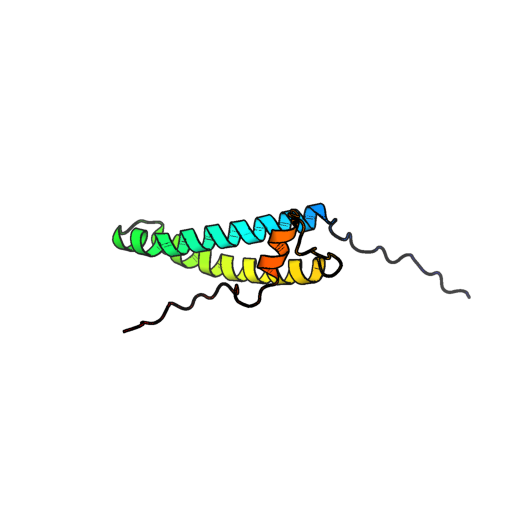367 -5.393 -11.818 1.00 78.50 97 ILE A C 1
ATOM 796 O O . ILE A 1 97 ? -4.372 -4.870 -10.696 1.00 78.50 97 ILE A O 1
ATOM 800 N N . PRO A 1 98 ? -5.330 -5.105 -12.718 1.00 61.22 98 PRO A N 1
ATOM 801 C CA . PRO A 1 98 ? -6.355 -4.076 -12.498 1.00 61.22 98 PRO A CA 1
ATOM 802 C C . PRO A 1 98 ? -7.253 -4.327 -11.278 1.00 61.22 98 PRO A C 1
ATOM 804 O O . PRO A 1 98 ? -7.696 -3.381 -10.641 1.00 61.22 98 PRO A O 1
ATOM 807 N N . ALA A 1 99 ? -7.473 -5.589 -10.897 1.00 56.69 99 ALA A N 1
ATOM 808 C CA . ALA A 1 99 ? -8.380 -5.975 -9.809 1.00 56.69 99 ALA A CA 1
ATOM 809 C C . ALA A 1 99 ? -7.904 -5.596 -8.388 1.00 56.69 99 ALA A C 1
ATOM 811 O O . ALA A 1 99 ? -8.635 -5.788 -7.424 1.00 56.69 99 ALA A O 1
ATOM 812 N N . LEU A 1 100 ? -6.684 -5.065 -8.235 1.00 54.72 100 LEU A N 1
ATOM 813 C CA . LEU A 1 100 ? -6.099 -4.692 -6.938 1.00 54.72 100 LEU A CA 1
ATOM 814 C C . LEU A 1 100 ? -6.191 -3.189 -6.630 1.00 54.72 100 LEU A C 1
ATOM 816 O O . LEU A 1 100 ? -5.391 -2.676 -5.847 1.00 54.72 100 LEU A O 1
ATOM 820 N N . VAL A 1 101 ? -7.127 -2.458 -7.246 1.00 57.34 101 VAL A N 1
ATOM 821 C CA . VAL A 1 101 ? -7.449 -1.105 -6.770 1.00 57.34 101 VAL A CA 1
ATOM 822 C C . VAL A 1 101 ? -7.892 -1.230 -5.316 1.00 57.34 101 VAL A C 1
ATOM 824 O O . VAL A 1 101 ? -8.870 -1.909 -5.018 1.00 57.34 101 VAL A O 1
ATOM 827 N N . ILE A 1 102 ? -7.153 -0.610 -4.395 1.00 60.16 102 ILE A N 1
ATOM 828 C CA . ILE A 1 102 ? -7.552 -0.599 -2.990 1.00 60.16 102 ILE A CA 1
ATOM 829 C C . ILE A 1 102 ? -8.729 0.377 -2.897 1.00 60.16 102 ILE A C 1
ATOM 831 O O . ILE A 1 102 ? -8.538 1.593 -2.997 1.00 60.16 102 ILE A O 1
ATOM 835 N N . THR A 1 103 ? -9.945 -0.155 -2.792 1.00 58.53 103 THR A N 1
ATOM 836 C CA . THR A 1 103 ? -11.187 0.618 -2.674 1.00 58.53 103 THR A CA 1
ATOM 837 C C . THR A 1 103 ? -11.644 0.671 -1.223 1.00 58.53 103 THR A C 1
ATOM 839 O O . THR A 1 103 ? -11.540 -0.317 -0.507 1.00 58.53 103 THR A O 1
ATOM 842 N N . THR A 1 104 ? -12.182 1.813 -0.796 1.00 46.56 104 THR A N 1
ATOM 843 C CA . THR A 1 104 ? -12.768 2.014 0.542 1.00 46.56 104 THR A CA 1
ATOM 844 C C . THR A 1 104 ? -14.213 1.532 0.647 1.00 46.56 104 THR A C 1
ATOM 846 O O . THR A 1 104 ? -14.871 1.853 1.632 1.00 46.56 104 THR A O 1
ATOM 849 N N . GLN A 1 105 ? -14.749 0.863 -0.376 1.00 43.72 105 GLN A N 1
ATOM 850 C CA . GLN A 1 105 ? -16.126 0.395 -0.300 1.00 43.72 105 GLN A CA 1
ATOM 851 C C . GLN A 1 105 ? -16.194 -0.695 0.774 1.00 43.72 105 GLN A C 1
ATOM 853 O O . GLN A 1 105 ? -15.368 -1.618 0.733 1.00 43.72 105 GLN A O 1
ATOM 858 N N . PRO A 1 106 ? -17.133 -0.603 1.732 1.00 40.66 106 PRO A N 1
ATOM 859 C CA . PRO A 1 106 ? -17.517 -1.772 2.499 1.00 40.66 106 PRO A CA 1
ATOM 860 C C . PRO A 1 106 ? -17.848 -2.877 1.495 1.00 40.66 106 PRO A C 1
ATOM 862 O O . PRO A 1 106 ? -18.328 -2.608 0.390 1.00 40.66 106 PRO A O 1
ATOM 865 N N . LYS A 1 107 ? -17.609 -4.136 1.857 1.00 46.66 107 LYS A N 1
ATOM 866 C CA . LYS A 1 107 ? -18.429 -5.185 1.258 1.00 46.66 107 LYS A CA 1
ATOM 867 C C . LYS A 1 107 ? -19.841 -4.911 1.769 1.00 46.66 107 LYS A C 1
ATOM 869 O O . LYS A 1 107 ? -20.175 -5.346 2.866 1.00 46.66 107 LYS A O 1
ATOM 874 N N . ASP A 1 108 ? -20.584 -4.077 1.047 1.00 40.69 108 ASP A N 1
ATOM 875 C CA . ASP A 1 108 ? -22.002 -3.880 1.295 1.00 40.69 108 ASP A CA 1
ATOM 876 C C . ASP A 1 108 ? -22.654 -5.261 1.300 1.00 40.69 108 ASP A C 1
ATOM 878 O O . ASP A 1 108 ? -22.245 -6.152 0.546 1.00 40.69 108 ASP A O 1
ATOM 882 N N . GLY A 1 109 ? -23.581 -5.430 2.241 1.00 43.31 109 GLY A N 1
ATOM 883 C CA . GLY A 1 109 ? -24.154 -6.700 2.654 1.00 43.31 109 GLY A CA 1
ATOM 884 C C . GLY A 1 109 ? -24.401 -7.670 1.505 1.00 43.31 109 GLY A C 1
ATOM 885 O O . GLY A 1 109 ? -25.069 -7.351 0.523 1.00 43.31 109 GLY A O 1
ATOM 886 N N . LEU A 1 110 ? -23.874 -8.880 1.672 1.00 35.47 110 LEU A N 1
ATOM 887 C CA . LEU A 1 110 ? -24.566 -10.047 1.164 1.00 35.47 110 LEU A CA 1
ATOM 888 C C . LEU A 1 110 ? -25.473 -10.501 2.310 1.00 35.47 110 LEU A C 1
ATOM 890 O O . LEU A 1 110 ? -24.967 -10.955 3.340 1.00 35.47 110 LEU A O 1
ATOM 894 N N . ASP A 1 111 ? -26.772 -10.264 2.131 1.00 42.16 111 ASP A N 1
ATOM 895 C CA . ASP A 1 111 ? -27.828 -11.072 2.748 1.00 42.16 111 ASP A CA 1
ATOM 896 C C . ASP A 1 111 ? -27.576 -12.572 2.496 1.00 42.16 111 ASP A C 1
ATOM 898 O O . ASP A 1 111 ? -27.050 -12.917 1.405 1.00 42.16 111 ASP A O 1
#

Organism: NCBI:txid1354272

Foldseek 3Di:
DDDPPDPPPPDDQDDPVVLLVLLVVLVVLLVVLVVLQVCLVVCVVVVHPCSVVSVPVSVVSLVVSLVSLVVSCVSCVVPDDDPPDPDSCVSNVVSPDPVPNPDPDDPPDDD

Radius of gyration: 19.95 Å; chains: 1; bounding box: 53×49×61 Å

pLDDT: mean 81.72, std 18.71, range [35.47, 98.44]